Protein AF-A0A947BIP6-F1 (afdb_monomer_lite)

Sequence (152 aa):
MNLTLDRYAENPIIDELVFWPPKQSRIQSVRACCVMFRKPFIEVSIEGGEVFQRHFGRDSFARHWAEASVVLQTITSIKLISDFSFEPIGDPDKLVREVLAKRDECIKESNLMFDEGMYQQFLLQYGADCKNLPADAVQRITYAREQLGIGM

Structure (mmCIF, N/CA/C/O backbone):
data_AF-A0A947BIP6-F1
#
_entry.id   AF-A0A947BIP6-F1
#
loop_
_atom_site.group_PDB
_atom_site.id
_atom_site.type_symbol
_atom_site.label_atom_id
_atom_site.label_alt_id
_atom_site.label_comp_id
_atom_site.label_asym_id
_atom_site.label_entity_id
_atom_site.label_seq_id
_atom_site.pdbx_PDB_ins_code
_atom_site.Cartn_x
_atom_site.Cartn_y
_atom_site.Cartn_z
_atom_site.occupancy
_atom_site.B_iso_or_equiv
_atom_site.auth_seq_id
_atom_site.auth_comp_id
_atom_site.auth_asym_id
_atom_site.auth_atom_id
_atom_site.pdbx_PDB_model_num
ATOM 1 N N . MET A 1 1 ? -4.986 6.355 6.336 1.00 50.09 1 MET A N 1
ATOM 2 C CA . MET A 1 1 ? -3.775 5.576 6.138 1.00 50.09 1 MET A CA 1
ATOM 3 C C . MET A 1 1 ? -2.565 6.513 6.058 1.00 50.09 1 MET A C 1
ATOM 5 O O . MET A 1 1 ? -1.742 6.307 5.184 1.00 50.09 1 MET A O 1
ATOM 9 N N . ASN A 1 2 ? -2.443 7.525 6.939 1.00 50.56 2 ASN A N 1
ATOM 10 C CA . ASN A 1 2 ? -1.386 8.540 6.786 1.00 50.56 2 ASN A CA 1
ATOM 11 C C . ASN A 1 2 ? -0.189 8.202 7.671 1.00 50.56 2 ASN A C 1
ATOM 13 O O . ASN A 1 2 ? 0.806 7.758 7.135 1.00 50.56 2 ASN A O 1
ATOM 17 N N . LEU A 1 3 ? -0.319 8.145 8.998 1.00 50.19 3 LEU A N 1
ATOM 18 C CA . LEU A 1 3 ? 0.834 7.948 9.902 1.00 50.19 3 LEU A CA 1
ATOM 19 C C . LEU A 1 3 ? 1.780 6.767 9.566 1.00 50.19 3 LEU A C 1
ATOM 21 O O . LEU A 1 3 ? 2.999 6.919 9.615 1.00 50.19 3 LEU A O 1
ATOM 25 N N . THR A 1 4 ? 1.248 5.591 9.204 1.00 52.34 4 THR A N 1
ATOM 26 C CA . THR A 1 4 ? 2.080 4.424 8.840 1.00 52.34 4 THR A CA 1
ATOM 27 C C . THR A 1 4 ? 2.737 4.576 7.472 1.00 52.34 4 THR A C 1
ATOM 29 O O . THR A 1 4 ? 3.868 4.134 7.291 1.00 52.34 4 THR A O 1
ATOM 32 N N . LEU A 1 5 ? 2.042 5.182 6.508 1.00 54.56 5 LEU A N 1
ATOM 33 C CA . LEU A 1 5 ? 2.546 5.351 5.150 1.00 54.56 5 LEU A CA 1
ATOM 34 C C . LEU A 1 5 ? 3.311 6.661 4.944 1.00 54.56 5 LEU A C 1
ATOM 36 O O . LEU A 1 5 ? 4.101 6.722 4.016 1.00 54.56 5 LEU A O 1
ATOM 40 N N . ASP A 1 6 ? 3.173 7.648 5.830 1.00 56.28 6 ASP A N 1
ATOM 41 C CA . ASP A 1 6 ? 3.920 8.910 5.822 1.00 56.28 6 ASP A CA 1
ATOM 42 C C . ASP A 1 6 ? 5.428 8.641 5.952 1.00 56.28 6 ASP A C 1
ATOM 44 O O . ASP A 1 6 ? 6.249 9.345 5.375 1.00 56.28 6 ASP A O 1
ATOM 48 N N . ARG A 1 7 ? 5.818 7.561 6.648 1.00 54.22 7 ARG A N 1
ATOM 49 C CA . ARG A 1 7 ? 7.218 7.094 6.692 1.00 54.22 7 ARG A CA 1
ATOM 50 C C . ARG A 1 7 ? 7.678 6.380 5.421 1.00 54.22 7 ARG A C 1
ATOM 52 O O . ARG A 1 7 ? 8.877 6.265 5.206 1.00 54.22 7 ARG A O 1
ATOM 59 N N . TYR A 1 8 ? 6.744 5.908 4.603 1.00 58.12 8 TYR A N 1
ATOM 60 C CA . TYR A 1 8 ? 6.995 5.350 3.274 1.00 58.12 8 TYR A CA 1
ATOM 61 C C . TYR A 1 8 ? 6.651 6.355 2.161 1.00 58.12 8 TYR A C 1
ATOM 63 O O . TYR A 1 8 ? 6.695 5.985 0.992 1.00 58.12 8 TYR A O 1
ATOM 71 N N . ALA A 1 9 ? 6.350 7.619 2.493 1.00 58.72 9 ALA A N 1
ATOM 72 C CA . ALA A 1 9 ? 6.102 8.692 1.528 1.00 58.72 9 ALA A CA 1
ATOM 73 C C . ALA A 1 9 ? 7.363 9.062 0.725 1.00 58.72 9 ALA A C 1
ATOM 75 O O . ALA A 1 9 ? 7.289 9.743 -0.291 1.00 58.72 9 ALA A O 1
ATOM 76 N N . GLU A 1 10 ? 8.535 8.553 1.120 1.00 73.12 10 GLU A N 1
ATOM 77 C CA . GLU A 1 10 ? 9.718 8.559 0.253 1.00 73.12 10 GLU A CA 1
ATOM 78 C C . GLU A 1 10 ? 9.481 7.765 -1.046 1.00 73.12 10 GLU A C 1
ATOM 80 O O . GLU A 1 10 ? 10.097 8.052 -2.075 1.00 73.12 10 GLU A O 1
ATOM 85 N N . ASN A 1 11 ? 8.550 6.803 -1.033 1.00 86.00 11 ASN A N 1
ATOM 86 C CA . ASN A 1 11 ? 8.050 6.167 -2.237 1.00 86.00 11 ASN A CA 1
ATOM 87 C C . ASN A 1 11 ? 6.937 7.037 -2.859 1.00 86.00 11 ASN A C 1
ATOM 89 O O . ASN A 1 11 ? 5.853 7.154 -2.280 1.00 86.00 11 ASN A O 1
ATOM 93 N N . PRO A 1 12 ? 7.133 7.582 -4.074 1.00 86.12 12 PRO A N 1
ATOM 94 C CA . PRO A 1 12 ? 6.205 8.549 -4.664 1.00 86.12 12 PRO A CA 1
ATOM 95 C C . PRO A 1 12 ? 4.825 7.959 -4.981 1.00 86.12 12 PRO A C 1
ATOM 97 O O . PRO A 1 12 ? 3.849 8.694 -5.098 1.00 86.12 12 PRO A O 1
ATOM 100 N N . ILE A 1 13 ? 4.720 6.636 -5.143 1.00 88.06 13 ILE A N 1
ATOM 101 C CA . ILE A 1 13 ? 3.433 5.967 -5.374 1.00 88.06 13 ILE A CA 1
ATOM 102 C C . ILE A 1 13 ? 2.642 5.895 -4.069 1.00 88.06 13 ILE A C 1
ATOM 104 O O . ILE A 1 13 ? 1.429 6.085 -4.081 1.00 88.06 13 ILE A O 1
ATOM 108 N N . ILE A 1 14 ? 3.324 5.620 -2.955 1.00 86.00 14 ILE A N 1
ATOM 109 C CA . ILE A 1 14 ? 2.710 5.609 -1.630 1.00 86.00 14 ILE A CA 1
ATOM 110 C C . ILE A 1 14 ? 2.293 7.024 -1.239 1.00 86.00 14 ILE A C 1
ATOM 112 O O . ILE A 1 14 ? 1.139 7.207 -0.866 1.00 86.00 14 ILE A O 1
ATOM 116 N N . ASP A 1 15 ? 3.175 8.011 -1.409 1.00 82.75 15 ASP A N 1
ATOM 117 C CA . ASP A 1 15 ? 2.881 9.421 -1.132 1.00 82.75 15 ASP A CA 1
ATOM 118 C C . ASP A 1 15 ? 1.593 9.880 -1.829 1.00 82.75 15 ASP A C 1
ATOM 120 O O . ASP A 1 15 ? 0.660 10.347 -1.182 1.00 82.75 15 ASP A O 1
ATOM 124 N N . GLU A 1 16 ? 1.451 9.606 -3.129 1.00 81.75 16 GLU A N 1
ATOM 125 C CA . GLU A 1 16 ? 0.253 9.997 -3.881 1.00 81.75 16 GLU A CA 1
ATOM 126 C C . GLU A 1 16 ? -1.047 9.317 -3.425 1.00 81.75 16 GLU A C 1
ATOM 128 O O . GLU A 1 16 ? -2.134 9.883 -3.567 1.00 81.75 16 GLU A O 1
ATOM 133 N N . LEU A 1 17 ? -0.968 8.099 -2.885 1.00 79.00 17 LEU A N 1
ATOM 134 C CA . LEU A 1 17 ? -2.136 7.397 -2.343 1.00 79.00 17 LEU A CA 1
ATOM 135 C C . LEU A 1 17 ? -2.513 7.903 -0.943 1.00 79.00 17 LEU A C 1
ATOM 137 O O . LEU A 1 17 ? -3.669 7.778 -0.536 1.00 79.00 17 LEU A O 1
ATOM 141 N N . VAL A 1 18 ? -1.549 8.465 -0.213 1.00 71.75 18 VAL A N 1
ATOM 142 C CA . VAL A 1 18 ? -1.682 8.927 1.176 1.00 71.75 18 VAL A CA 1
ATOM 143 C C . VAL A 1 18 ? -2.060 10.399 1.262 1.00 71.75 18 VAL A C 1
ATOM 145 O O . VAL A 1 18 ? -2.830 10.790 2.140 1.00 71.75 18 VAL A O 1
ATOM 148 N N . PHE A 1 19 ? -1.569 11.212 0.326 1.00 62.34 19 PHE A N 1
ATOM 149 C CA . PHE A 1 19 ? -1.820 12.650 0.277 1.00 62.34 19 PHE A CA 1
ATOM 150 C C . PHE A 1 19 ? -3.258 12.997 -0.133 1.00 62.34 19 PHE A C 1
ATOM 152 O O . PHE A 1 19 ? -3.639 14.169 -0.193 1.00 62.34 19 PHE A O 1
ATOM 159 N N . TRP A 1 20 ? -4.102 12.001 -0.421 1.00 59.88 20 TRP A N 1
ATOM 160 C CA . TRP A 1 20 ? -5.511 12.278 -0.649 1.00 59.88 20 TRP A CA 1
ATOM 161 C C . TRP A 1 20 ? -6.251 12.649 0.624 1.00 59.88 20 TRP A C 1
ATOM 163 O O . TRP A 1 20 ? -6.048 12.028 1.670 1.00 59.88 20 TRP A O 1
ATOM 173 N N . PRO A 1 21 ? -7.176 13.626 0.527 1.00 55.62 21 PRO A N 1
ATOM 174 C CA . PRO A 1 21 ? -8.076 13.911 1.629 1.00 55.62 21 PRO A CA 1
ATOM 175 C C . PRO A 1 21 ? -8.794 12.615 2.032 1.00 55.62 21 PRO A C 1
ATOM 177 O O . PRO A 1 21 ? -9.097 11.806 1.148 1.00 55.62 21 PRO A O 1
ATOM 180 N N . PRO A 1 22 ? -9.082 12.405 3.330 1.00 52.94 22 PRO A N 1
ATOM 181 C CA . PRO A 1 22 ? -9.847 11.253 3.790 1.00 52.94 22 PRO A CA 1
ATOM 182 C C . PRO A 1 22 ? -11.120 11.099 2.950 1.00 52.94 22 PRO A C 1
ATOM 184 O O . PRO A 1 22 ? -11.992 11.969 2.965 1.00 52.94 22 PRO A O 1
ATOM 187 N N . LYS A 1 23 ? -11.203 10.023 2.164 1.00 58.06 23 LYS A N 1
ATOM 188 C CA . LYS A 1 23 ? -12.365 9.742 1.318 1.00 58.06 23 LYS A CA 1
ATOM 189 C C . LYS A 1 23 ? -13.350 8.886 2.100 1.00 58.06 23 LYS A C 1
ATOM 191 O O . LYS A 1 23 ? -12.949 8.000 2.849 1.00 58.06 23 LYS A O 1
ATOM 196 N N . GLN A 1 24 ? -14.641 9.144 1.910 1.00 54.53 24 GLN A N 1
ATOM 197 C CA . GLN A 1 24 ? -15.686 8.244 2.404 1.00 54.53 24 GLN A CA 1
ATOM 198 C C . GLN A 1 24 ? -15.667 6.910 1.643 1.00 54.53 24 GLN A C 1
ATOM 200 O O . GLN A 1 24 ? -15.959 5.871 2.226 1.00 54.53 24 GLN A O 1
ATOM 205 N N . SER A 1 25 ? -15.277 6.940 0.364 1.00 66.56 25 SER A N 1
ATOM 206 C CA . SER A 1 25 ? -15.253 5.773 -0.518 1.00 66.56 25 SER A CA 1
ATOM 207 C C . SER A 1 25 ? -13.897 5.073 -0.533 1.00 66.56 25 SER A C 1
ATOM 209 O O . SER A 1 25 ? -12.847 5.709 -0.668 1.00 66.56 25 SER A O 1
ATOM 211 N N . ARG A 1 26 ? -13.943 3.744 -0.456 1.00 75.50 26 ARG A N 1
ATOM 212 C CA . ARG A 1 26 ? -12.789 2.846 -0.388 1.00 75.50 26 ARG A CA 1
ATOM 213 C C . ARG A 1 26 ? -12.040 2.735 -1.723 1.00 75.50 26 ARG A C 1
ATOM 215 O O . ARG A 1 26 ? -12.662 2.754 -2.788 1.00 75.50 26 ARG A O 1
ATOM 222 N N . ILE A 1 27 ? -10.721 2.522 -1.689 1.00 82.75 27 ILE A N 1
ATOM 223 C CA . ILE A 1 27 ? -9.960 2.141 -2.890 1.00 82.75 27 ILE A CA 1
ATOM 224 C C . ILE A 1 27 ? -10.180 0.649 -3.185 1.00 82.75 27 ILE A C 1
ATOM 226 O O . ILE A 1 27 ? -9.904 -0.227 -2.365 1.00 82.75 27 ILE A O 1
ATOM 230 N N . GLN A 1 28 ? -10.649 0.336 -4.392 1.00 85.56 28 GLN A N 1
ATOM 231 C CA . GLN A 1 28 ? -10.887 -1.042 -4.829 1.00 85.56 28 GLN A CA 1
ATOM 232 C C . GLN A 1 28 ? -9.646 -1.665 -5.463 1.00 85.56 28 GLN A C 1
ATOM 234 O O . GLN A 1 28 ? -9.272 -2.798 -5.144 1.00 85.56 28 GLN A O 1
ATOM 239 N N . SER A 1 29 ? -8.995 -0.930 -6.365 1.00 90.62 29 SER A N 1
ATOM 240 C CA . SER A 1 29 ? -7.804 -1.417 -7.052 1.00 90.62 29 SER A CA 1
ATOM 241 C C . SER A 1 29 ? -6.837 -0.312 -7.431 1.00 90.62 29 SER A C 1
ATOM 243 O O . SER A 1 29 ? -7.251 0.801 -7.746 1.00 90.62 29 SER A O 1
ATOM 245 N N . VAL A 1 30 ? -5.557 -0.673 -7.477 1.00 91.12 30 VAL A N 1
ATOM 246 C CA . VAL A 1 30 ? -4.483 0.132 -8.061 1.00 91.12 30 VAL A CA 1
ATOM 247 C C . VAL A 1 30 ? -3.819 -0.698 -9.154 1.00 91.12 30 VAL A C 1
ATOM 249 O O . VAL A 1 30 ? -3.304 -1.789 -8.901 1.00 91.12 30 VAL A O 1
ATOM 252 N N . ARG A 1 31 ? -3.846 -0.190 -10.383 1.00 93.94 31 ARG A N 1
ATOM 253 C CA . ARG A 1 31 ? -3.213 -0.800 -11.552 1.00 93.94 31 ARG A CA 1
ATOM 254 C C . ARG A 1 31 ? -2.007 0.027 -11.961 1.00 93.94 31 ARG A C 1
ATOM 256 O O . ARG A 1 31 ? -2.161 1.198 -12.285 1.00 93.94 31 ARG A O 1
ATOM 263 N N . ALA A 1 32 ? -0.829 -0.579 -11.995 1.00 93.50 32 ALA A N 1
ATOM 264 C CA . ALA A 1 32 ? 0.374 0.070 -12.490 1.00 93.50 32 ALA A CA 1
ATOM 265 C C . ALA A 1 32 ? 0.596 -0.231 -13.976 1.00 93.50 32 ALA A C 1
ATOM 267 O O . ALA A 1 32 ? 0.652 -1.388 -14.402 1.00 93.50 32 ALA A O 1
ATOM 268 N N . CYS A 1 33 ? 0.767 0.839 -14.747 1.00 90.94 33 CYS A N 1
ATOM 269 C CA . CYS A 1 33 ? 0.873 0.824 -16.196 1.00 90.94 33 CYS A CA 1
ATOM 270 C C . CYS A 1 33 ? 2.193 1.469 -16.624 1.00 90.94 33 CYS A C 1
ATOM 272 O O . CYS A 1 33 ? 2.401 2.668 -16.437 1.00 90.94 33 CYS A O 1
ATOM 274 N N . CYS A 1 34 ? 3.073 0.693 -17.259 1.00 84.00 34 CYS A N 1
ATOM 275 C CA . CYS A 1 34 ? 4.334 1.180 -17.819 1.00 84.00 34 CYS A CA 1
ATOM 276 C C . CYS A 1 34 ? 4.336 0.978 -19.342 1.00 84.00 34 CYS A C 1
ATOM 278 O O . CYS A 1 34 ? 4.884 0.013 -19.869 1.00 84.00 34 CYS A O 1
ATOM 280 N N . VAL A 1 35 ? 3.647 1.866 -20.064 1.00 75.88 35 VAL A N 1
ATOM 281 C CA . VAL A 1 35 ? 3.490 1.761 -21.525 1.00 75.88 35 VAL A CA 1
ATOM 282 C C . VAL A 1 35 ? 4.683 2.409 -22.232 1.00 75.88 35 VAL A C 1
ATOM 284 O O . VAL A 1 35 ? 4.983 3.574 -21.974 1.00 75.88 35 VAL A O 1
ATOM 287 N N . MET A 1 36 ? 5.300 1.708 -23.193 1.00 69.44 36 MET A N 1
ATOM 288 C CA . MET A 1 36 ? 6.512 2.149 -23.918 1.00 69.44 36 MET A CA 1
ATOM 289 C C . MET A 1 36 ? 6.483 3.613 -24.408 1.00 69.44 36 MET A C 1
ATOM 291 O O . MET A 1 36 ? 7.485 4.326 -24.324 1.00 69.44 36 MET A O 1
ATOM 295 N N . PHE A 1 37 ? 5.335 4.099 -24.890 1.00 67.19 37 PHE A N 1
ATOM 296 C CA . PHE A 1 37 ? 5.201 5.436 -25.490 1.00 67.19 37 PHE A CA 1
ATOM 297 C C . PHE A 1 37 ? 4.564 6.490 -24.580 1.00 67.19 37 PHE A C 1
ATOM 299 O O . PHE A 1 37 ? 4.446 7.645 -24.978 1.00 67.19 37 PHE A O 1
ATOM 306 N N . ARG A 1 38 ? 4.155 6.129 -23.359 1.00 76.38 38 ARG A N 1
ATOM 307 C CA . ARG A 1 38 ? 3.540 7.069 -22.409 1.00 76.38 38 ARG A CA 1
ATOM 308 C C . ARG A 1 38 ? 4.427 7.245 -21.180 1.00 76.38 38 ARG A C 1
ATOM 310 O O . ARG A 1 38 ? 5.423 6.538 -21.006 1.00 76.38 38 ARG A O 1
ATOM 317 N N . LYS A 1 39 ? 4.121 8.250 -20.359 1.00 86.88 39 LYS A N 1
ATOM 318 C CA . LYS A 1 39 ? 4.645 8.284 -18.989 1.00 86.88 39 LYS A CA 1
ATOM 319 C C . LYS A 1 39 ? 4.003 7.123 -18.225 1.00 86.88 39 LYS A C 1
ATOM 321 O O . LYS A 1 39 ? 2.817 6.877 -18.455 1.00 86.88 39 LYS A O 1
ATOM 326 N N . PRO A 1 40 ? 4.748 6.398 -17.378 1.00 92.31 40 PRO A N 1
ATOM 327 C CA . PRO A 1 40 ? 4.131 5.406 -16.521 1.00 92.31 40 PRO A CA 1
ATOM 328 C C . PRO A 1 40 ? 3.109 6.080 -15.615 1.00 92.31 40 PRO A C 1
ATOM 330 O O . PRO A 1 40 ? 3.233 7.261 -15.276 1.00 92.31 40 PRO A O 1
ATOM 333 N N . PHE A 1 41 ? 2.088 5.331 -15.245 1.00 92.12 41 PHE A N 1
ATOM 334 C CA . PHE A 1 41 ? 1.034 5.822 -14.382 1.00 92.12 41 PHE A CA 1
ATOM 335 C C . PHE A 1 41 ? 0.486 4.699 -13.517 1.00 92.12 41 PHE A C 1
ATOM 337 O O . PHE A 1 41 ? 0.619 3.520 -13.849 1.00 92.12 41 PHE A O 1
ATOM 344 N N . ILE A 1 42 ? -0.155 5.082 -12.421 1.00 93.12 42 ILE A N 1
ATOM 345 C CA . ILE A 1 42 ? -1.101 4.212 -11.737 1.00 93.12 42 ILE A CA 1
ATOM 346 C C . ILE A 1 42 ? -2.513 4.674 -12.073 1.00 93.12 42 ILE A C 1
ATOM 348 O O . ILE A 1 42 ? -2.786 5.873 -12.167 1.00 93.12 42 ILE A O 1
ATOM 352 N N . GLU A 1 43 ? -3.401 3.717 -12.257 1.00 93.12 43 GLU A N 1
ATOM 353 C CA . GLU A 1 43 ? -4.837 3.919 -12.323 1.00 93.12 43 GLU A CA 1
ATOM 354 C C . GLU A 1 43 ? -5.443 3.416 -11.022 1.00 93.12 43 GLU A C 1
ATOM 356 O O . GLU A 1 43 ? -5.147 2.303 -10.582 1.00 93.12 43 GLU A O 1
ATOM 361 N N . VAL A 1 44 ? -6.269 4.243 -10.393 1.00 89.75 44 VAL A N 1
ATOM 362 C CA . VAL A 1 44 ? -6.879 3.914 -9.110 1.00 89.75 44 VAL A CA 1
ATOM 363 C C . VAL A 1 44 ? -8.385 3.940 -9.272 1.00 89.75 44 VAL A C 1
ATOM 365 O O . VAL A 1 44 ? -8.951 4.926 -9.743 1.00 89.75 44 VAL A O 1
ATOM 368 N N . SER A 1 45 ? -9.013 2.838 -8.884 1.00 89.88 45 SER A N 1
ATOM 369 C CA . SER A 1 45 ? -10.462 2.661 -8.917 1.00 89.88 45 SER A CA 1
ATOM 370 C C . SER A 1 45 ? -11.014 2.770 -7.505 1.00 89.88 45 SER A C 1
ATOM 372 O O . SER A 1 45 ? -10.530 2.091 -6.595 1.00 89.88 45 SER A O 1
ATOM 374 N N . ILE A 1 46 ? -12.026 3.612 -7.333 1.00 84.56 46 ILE A N 1
ATOM 375 C CA . ILE A 1 46 ? -12.699 3.862 -6.060 1.00 84.56 46 ILE A CA 1
ATOM 376 C C . ILE A 1 46 ? -14.103 3.258 -6.101 1.00 84.56 46 ILE A C 1
ATOM 378 O O . ILE A 1 46 ? -14.744 3.160 -7.150 1.00 84.56 46 ILE A O 1
ATOM 382 N N . GLU A 1 47 ? -14.582 2.830 -4.941 1.00 78.62 47 GLU A N 1
ATOM 383 C CA . GLU A 1 47 ? -15.963 2.412 -4.747 1.00 78.62 47 GLU A CA 1
ATOM 384 C C . GLU A 1 47 ? -16.948 3.506 -5.195 1.00 78.62 47 GLU A C 1
ATOM 386 O O . GLU A 1 47 ? -16.823 4.672 -4.824 1.00 78.62 47 GLU A O 1
ATOM 391 N N . GLY A 1 48 ? -17.909 3.132 -6.043 1.00 78.81 48 GLY A N 1
ATOM 392 C CA . GLY A 1 48 ? -18.771 4.076 -6.767 1.00 78.81 48 GLY A CA 1
ATOM 393 C C . GLY A 1 48 ? -18.385 4.284 -8.238 1.00 78.81 48 GLY A C 1
ATOM 394 O O . GLY A 1 48 ? -19.108 4.964 -8.959 1.00 78.81 48 GLY A O 1
ATOM 395 N N . GLY A 1 49 ? -17.298 3.659 -8.710 1.00 79.50 49 GLY A N 1
ATOM 396 C CA . GLY A 1 49 ? -16.931 3.607 -10.132 1.00 79.50 49 GLY A CA 1
ATOM 397 C C . GLY A 1 49 ? -16.064 4.771 -10.616 1.00 79.50 49 GLY A C 1
ATOM 398 O O . GLY A 1 49 ? -15.767 4.852 -11.807 1.00 79.50 49 GLY A O 1
ATOM 399 N N . GLU A 1 50 ? -15.636 5.658 -9.715 1.00 84.56 50 GLU A N 1
ATOM 400 C CA . GLU A 1 50 ? -14.680 6.712 -10.045 1.00 84.56 50 GLU A CA 1
ATOM 401 C C . GLU A 1 50 ? -13.302 6.104 -10.339 1.00 84.56 50 GLU A C 1
ATOM 403 O O . GLU A 1 50 ? -12.798 5.251 -9.601 1.00 84.56 50 GLU A O 1
ATOM 408 N N . VAL A 1 51 ? -12.684 6.568 -11.424 1.00 87.31 51 VAL A N 1
ATOM 409 C CA . VAL A 1 51 ? -11.336 6.177 -11.830 1.00 87.31 51 VAL A CA 1
ATOM 410 C C . VAL A 1 51 ? -10.544 7.429 -12.174 1.00 87.31 51 VAL A C 1
ATOM 412 O O . VAL A 1 51 ? -11.013 8.284 -12.924 1.00 87.31 51 VAL A O 1
ATOM 415 N N . PHE A 1 52 ? -9.316 7.521 -11.678 1.00 87.38 52 PHE A N 1
ATOM 416 C CA . PHE A 1 52 ? -8.367 8.543 -12.117 1.00 87.38 52 PHE A CA 1
ATOM 417 C C . PHE A 1 52 ? -6.961 7.959 -12.214 1.00 87.38 52 PHE A C 1
ATOM 419 O O . PHE A 1 52 ? -6.663 6.854 -11.752 1.00 87.38 52 PHE A O 1
ATOM 426 N N . GLN A 1 53 ? -6.084 8.745 -12.833 1.00 90.88 53 GLN A N 1
ATOM 427 C CA . GLN A 1 53 ? -4.711 8.363 -13.114 1.00 90.88 53 GLN A CA 1
ATOM 428 C C . GLN A 1 53 ? -3.728 9.337 -12.460 1.00 90.88 53 GLN A C 1
ATOM 430 O O . GLN A 1 53 ? -3.982 10.545 -12.358 1.00 90.88 53 GLN A O 1
ATOM 435 N N . ARG A 1 54 ? -2.584 8.806 -12.027 1.00 89.69 54 ARG A N 1
ATOM 436 C CA . ARG A 1 54 ? -1.428 9.580 -11.558 1.00 89.69 54 ARG A CA 1
ATOM 437 C C . ARG A 1 54 ? -0.198 9.147 -12.326 1.00 89.69 54 ARG A C 1
ATOM 439 O O . ARG A 1 54 ? 0.085 7.958 -12.413 1.00 89.69 54 ARG A O 1
ATOM 446 N N . HIS A 1 55 ? 0.481 10.116 -12.927 1.00 90.69 55 HIS A N 1
ATOM 447 C CA . HIS A 1 55 ? 1.619 9.877 -13.804 1.00 90.69 55 HIS A CA 1
ATOM 448 C C . HIS A 1 55 ? 2.924 10.078 -13.043 1.00 90.69 55 HIS A C 1
ATOM 450 O O . HIS A 1 55 ? 3.051 11.019 -12.268 1.00 90.69 55 HIS A O 1
ATOM 456 N N . PHE A 1 56 ? 3.910 9.242 -13.345 1.00 90.19 56 PHE A N 1
ATOM 457 C CA . PHE A 1 56 ? 5.213 9.236 -12.693 1.00 90.19 56 PHE A CA 1
ATOM 458 C C . PHE A 1 56 ? 6.341 9.419 -13.713 1.00 90.19 56 PHE A C 1
ATOM 460 O O . PHE A 1 56 ? 6.154 9.297 -14.930 1.00 90.19 56 PHE A O 1
ATOM 467 N N . GLY A 1 57 ? 7.534 9.733 -13.209 1.00 86.69 57 GLY A N 1
ATOM 468 C CA . GLY A 1 57 ? 8.760 9.647 -13.997 1.00 86.69 57 GLY A CA 1
ATOM 469 C C . GLY A 1 57 ? 8.997 8.213 -14.475 1.00 86.69 57 GLY A C 1
ATOM 470 O O . GLY A 1 57 ? 8.606 7.262 -13.807 1.00 86.69 57 GLY A O 1
ATOM 471 N N . ARG A 1 58 ? 9.614 8.054 -15.651 1.00 81.56 58 ARG A N 1
ATOM 472 C CA . ARG A 1 58 ? 9.984 6.728 -16.182 1.00 81.56 58 ARG A CA 1
ATOM 473 C C . ARG A 1 58 ? 11.026 6.050 -15.308 1.00 81.56 58 ARG A C 1
ATOM 475 O O . ARG A 1 58 ? 10.918 4.858 -15.025 1.00 81.56 58 ARG A O 1
ATOM 482 N N . ASP A 1 59 ? 12.001 6.834 -14.876 1.00 81.50 59 ASP A N 1
ATOM 483 C CA . ASP A 1 59 ? 13.103 6.353 -14.065 1.00 81.50 59 ASP A CA 1
ATOM 484 C C . ASP A 1 59 ? 12.574 5.870 -12.716 1.00 81.50 59 ASP A C 1
ATOM 486 O O . ASP A 1 59 ? 11.751 6.522 -12.073 1.00 81.50 59 ASP A O 1
ATOM 490 N N . SER A 1 60 ? 13.029 4.690 -12.307 1.00 85.06 60 SER A N 1
ATOM 491 C CA . SER A 1 60 ? 12.681 4.067 -11.028 1.00 85.06 60 SER A CA 1
ATOM 492 C C . SER A 1 60 ? 11.201 3.716 -10.818 1.00 85.06 60 SER A C 1
ATOM 494 O O . SER A 1 60 ? 10.903 3.124 -9.787 1.00 85.06 60 SER A O 1
ATOM 496 N N . PHE A 1 61 ? 10.279 3.951 -11.766 1.00 91.12 61 PHE A N 1
ATOM 497 C CA . PHE A 1 61 ? 8.857 3.599 -11.587 1.00 91.12 61 PHE A CA 1
ATOM 498 C C . PHE A 1 61 ? 8.654 2.121 -11.250 1.00 91.12 61 PHE A C 1
ATOM 500 O O . PHE A 1 61 ? 7.937 1.797 -10.312 1.00 91.12 61 PHE A O 1
ATOM 507 N N . ALA A 1 62 ? 9.330 1.223 -11.971 1.00 91.12 62 ALA A N 1
ATOM 508 C CA . ALA A 1 62 ? 9.259 -0.212 -11.709 1.00 91.12 62 ALA A CA 1
ATOM 509 C C . ALA A 1 62 ? 9.757 -0.575 -10.299 1.00 91.12 62 ALA A C 1
ATOM 511 O O . ALA A 1 62 ? 9.166 -1.423 -9.640 1.00 91.12 62 ALA A O 1
ATOM 512 N N . ARG A 1 63 ? 10.804 0.109 -9.818 1.00 91.25 63 ARG A N 1
ATOM 513 C CA . ARG A 1 63 ? 11.363 -0.081 -8.474 1.00 91.25 63 ARG A CA 1
ATOM 514 C C . ARG A 1 63 ? 10.422 0.454 -7.397 1.00 91.25 63 ARG A C 1
ATOM 516 O O . ARG A 1 63 ? 10.145 -0.247 -6.432 1.00 91.25 63 ARG A O 1
ATOM 523 N N . HIS A 1 64 ? 9.893 1.661 -7.595 1.00 92.31 64 HIS A N 1
ATOM 524 C CA . HIS A 1 64 ? 8.906 2.251 -6.696 1.00 92.31 64 HIS A CA 1
ATOM 525 C C . HIS A 1 64 ? 7.640 1.398 -6.642 1.00 92.31 64 HIS A C 1
ATOM 527 O O . HIS A 1 64 ? 7.094 1.196 -5.565 1.00 92.31 64 HIS A O 1
ATOM 533 N N . TRP A 1 65 ? 7.195 0.845 -7.773 1.00 94.81 65 TRP A N 1
ATOM 534 C CA . TRP A 1 65 ? 6.046 -0.051 -7.809 1.00 94.81 65 TRP A CA 1
ATOM 535 C C . TRP A 1 65 ? 6.323 -1.379 -7.105 1.00 94.81 65 TRP A C 1
ATOM 537 O O . TRP A 1 65 ? 5.466 -1.840 -6.357 1.00 94.81 65 TRP A O 1
ATOM 547 N N . ALA A 1 66 ? 7.512 -1.967 -7.278 1.00 92.88 66 ALA A N 1
ATOM 548 C CA . ALA A 1 66 ? 7.901 -3.181 -6.563 1.00 92.88 66 ALA A CA 1
ATOM 549 C C . ALA A 1 66 ? 7.766 -2.992 -5.045 1.00 92.88 66 ALA A C 1
ATOM 551 O O . ALA A 1 66 ? 7.083 -3.773 -4.386 1.00 92.88 66 ALA A O 1
ATOM 552 N N . GLU A 1 67 ? 8.322 -1.904 -4.513 1.00 91.94 67 GLU A N 1
ATOM 553 C CA . GLU A 1 67 ? 8.205 -1.532 -3.101 1.00 91.94 67 GLU A CA 1
ATOM 554 C C . GLU A 1 67 ? 6.770 -1.219 -2.671 1.00 91.94 67 GLU A C 1
ATOM 556 O O . GLU A 1 67 ? 6.253 -1.851 -1.746 1.00 91.94 67 GLU A O 1
ATOM 561 N N . ALA A 1 68 ? 6.095 -0.308 -3.375 1.00 91.75 68 ALA A N 1
ATOM 562 C CA . ALA A 1 68 ? 4.731 0.092 -3.057 1.00 91.75 68 ALA A CA 1
ATOM 563 C C . ALA A 1 68 ? 3.780 -1.110 -3.066 1.00 91.75 68 ALA A C 1
ATOM 565 O O . ALA A 1 68 ? 2.885 -1.198 -2.228 1.00 91.75 68 ALA A O 1
ATOM 566 N N . SER A 1 69 ? 3.999 -2.071 -3.968 1.00 93.56 69 SER A N 1
ATOM 567 C CA . SER A 1 69 ? 3.178 -3.271 -4.051 1.00 93.56 69 SER A CA 1
ATOM 568 C C . SER A 1 69 ? 3.283 -4.143 -2.802 1.00 93.56 69 SER A C 1
ATOM 570 O O . SER A 1 69 ? 2.255 -4.603 -2.309 1.00 93.56 69 SER A O 1
ATOM 572 N N . VAL A 1 70 ? 4.482 -4.299 -2.232 1.00 92.38 70 VAL A N 1
ATOM 573 C CA . VAL A 1 70 ? 4.689 -5.048 -0.987 1.00 92.38 70 VAL A CA 1
ATOM 574 C C . VAL A 1 70 ? 4.055 -4.310 0.187 1.00 92.38 70 VAL A C 1
ATOM 576 O O . VAL A 1 70 ? 3.323 -4.925 0.962 1.00 92.38 70 VAL A O 1
ATOM 579 N N . VAL A 1 71 ? 4.257 -2.995 0.300 1.00 89.81 71 VAL A N 1
ATOM 580 C CA . VAL A 1 71 ? 3.665 -2.188 1.380 1.00 89.81 71 VAL A CA 1
ATOM 581 C C . VAL A 1 71 ? 2.134 -2.260 1.332 1.00 89.81 71 VAL A C 1
ATOM 583 O O . VAL A 1 71 ? 1.498 -2.654 2.313 1.00 89.81 71 VAL A O 1
ATOM 586 N N . LEU A 1 72 ? 1.534 -1.961 0.174 1.00 88.81 72 LEU A N 1
ATOM 587 C CA . LEU A 1 72 ? 0.082 -1.971 -0.018 1.00 88.81 72 LEU A CA 1
ATOM 588 C C . LEU A 1 72 ? -0.502 -3.371 0.191 1.00 88.81 72 LEU A C 1
ATOM 590 O O . LEU A 1 72 ? -1.504 -3.501 0.891 1.00 88.81 72 LEU A O 1
ATOM 594 N 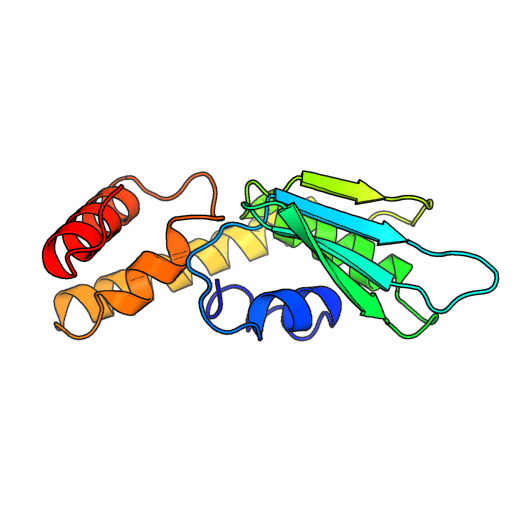N . GLN A 1 73 ? 0.121 -4.430 -0.339 1.00 90.81 73 GLN A N 1
ATOM 595 C CA . GLN A 1 73 ? -0.328 -5.804 -0.085 1.00 90.81 73 GLN A CA 1
ATOM 596 C C . GLN A 1 73 ? -0.207 -6.192 1.381 1.00 90.81 73 GLN A C 1
ATOM 598 O O . GLN A 1 73 ? -0.985 -7.021 1.840 1.00 90.81 73 GLN A O 1
ATOM 603 N N . THR A 1 74 ? 0.756 -5.647 2.119 1.00 88.88 74 THR A N 1
ATOM 604 C CA . THR A 1 74 ? 0.969 -5.998 3.526 1.00 88.88 74 THR A CA 1
ATOM 605 C C . THR A 1 74 ? -0.129 -5.426 4.407 1.00 88.88 74 THR A C 1
ATOM 607 O O . THR A 1 74 ? -0.688 -6.154 5.229 1.00 88.88 74 THR A O 1
ATOM 610 N N . ILE A 1 75 ? -0.476 -4.151 4.222 1.00 84.88 75 ILE A N 1
ATOM 611 C CA . ILE A 1 75 ? -1.372 -3.453 5.153 1.00 84.88 75 ILE A CA 1
ATOM 612 C C . ILE A 1 75 ? -2.785 -3.263 4.628 1.00 84.88 75 ILE A C 1
ATOM 614 O O . ILE A 1 75 ? -3.675 -3.038 5.440 1.00 84.88 75 ILE A O 1
ATOM 618 N N . THR A 1 76 ? -3.022 -3.388 3.320 1.00 84.69 76 THR A N 1
ATOM 619 C CA . THR A 1 76 ? -4.333 -3.112 2.719 1.00 84.69 76 THR A CA 1
ATOM 620 C C . THR A 1 76 ? -5.007 -4.347 2.128 1.00 84.69 76 THR A C 1
ATOM 622 O O . THR A 1 76 ? -4.385 -5.386 1.898 1.00 84.69 76 THR A O 1
ATOM 625 N N . SER A 1 77 ? -6.302 -4.212 1.854 1.00 83.81 77 SER A N 1
ATOM 626 C CA . SER A 1 77 ? -7.089 -5.145 1.037 1.00 83.81 77 SER A CA 1
ATOM 627 C C . SER A 1 77 ? -7.275 -4.655 -0.409 1.00 83.81 77 SER A C 1
ATOM 629 O O . SER A 1 77 ? -8.210 -5.086 -1.086 1.00 83.81 77 SER A O 1
ATOM 631 N N . ILE A 1 78 ? -6.453 -3.710 -0.876 1.00 87.06 78 ILE A N 1
ATOM 632 C CA . ILE A 1 78 ? -6.542 -3.152 -2.230 1.00 87.06 78 ILE A CA 1
ATOM 633 C C . ILE A 1 78 ? -6.068 -4.200 -3.240 1.00 87.06 78 ILE A C 1
ATOM 635 O O . ILE A 1 78 ? -5.013 -4.818 -3.076 1.00 87.06 78 ILE A O 1
ATOM 639 N N . LYS A 1 79 ? -6.818 -4.383 -4.330 1.00 91.00 79 LYS A N 1
ATOM 640 C CA . LYS A 1 79 ? -6.383 -5.242 -5.435 1.00 91.00 79 LYS A CA 1
ATOM 641 C C . LYS A 1 79 ? -5.270 -4.553 -6.226 1.00 91.00 79 LYS A C 1
ATOM 643 O O . LYS A 1 79 ? -5.502 -3.514 -6.839 1.00 91.00 79 LYS A O 1
ATOM 648 N N . LEU A 1 80 ? -4.085 -5.156 -6.271 1.00 93.31 80 LEU A N 1
ATOM 649 C CA . LEU A 1 80 ? -2.974 -4.653 -7.082 1.00 93.31 80 LEU A CA 1
ATOM 650 C C . LEU A 1 80 ? -2.906 -5.362 -8.435 1.00 93.31 80 LEU A C 1
ATOM 652 O O . LEU A 1 80 ? -3.030 -6.584 -8.507 1.00 93.31 80 LEU A O 1
ATOM 656 N N . ILE A 1 81 ? -2.710 -4.593 -9.505 1.00 94.94 81 ILE A N 1
ATOM 657 C CA . ILE A 1 81 ? -2.601 -5.085 -10.885 1.00 94.94 81 ILE A CA 1
ATOM 658 C C . ILE A 1 81 ? -1.332 -4.497 -11.506 1.00 94.94 81 ILE A C 1
ATOM 660 O O . ILE A 1 81 ? -0.995 -3.340 -11.259 1.00 94.94 81 ILE A O 1
ATOM 664 N N . SER A 1 82 ? -0.605 -5.281 -12.299 1.00 93.19 82 SER A N 1
ATOM 665 C CA . SER A 1 82 ? 0.619 -4.834 -12.972 1.00 93.19 82 SER A CA 1
ATOM 666 C C . SER A 1 82 ? 0.591 -5.246 -14.435 1.00 93.19 82 SER A C 1
ATOM 668 O O . SER A 1 82 ? 0.595 -6.435 -14.738 1.00 93.19 82 SER A O 1
ATOM 670 N N . ASP A 1 83 ? 0.598 -4.259 -15.330 1.00 91.75 83 ASP A N 1
ATOM 671 C CA . ASP A 1 83 ? 0.556 -4.477 -16.784 1.00 91.75 83 ASP A CA 1
ATOM 672 C C . ASP A 1 83 ? 1.973 -4.571 -17.395 1.00 91.75 83 ASP A C 1
ATOM 674 O O . ASP A 1 83 ? 2.164 -4.460 -18.605 1.00 91.75 83 ASP A O 1
ATOM 678 N N . PHE A 1 84 ? 2.992 -4.740 -16.550 1.00 89.94 84 PHE A N 1
ATOM 679 C CA . PHE A 1 84 ? 4.397 -4.856 -16.928 1.00 89.94 84 PHE A CA 1
ATOM 680 C C . PHE A 1 84 ? 5.162 -5.709 -15.910 1.00 89.94 84 PHE A C 1
ATOM 682 O O . PHE A 1 84 ? 4.758 -5.835 -14.752 1.00 89.94 84 PHE A O 1
ATOM 689 N N . SER A 1 85 ? 6.287 -6.278 -16.341 1.00 89.31 85 SER A N 1
ATOM 690 C CA . SER A 1 85 ? 7.209 -7.009 -15.469 1.00 89.31 85 SER A CA 1
ATOM 691 C C . SER A 1 85 ? 8.186 -6.058 -14.784 1.00 89.31 85 SER A C 1
ATOM 693 O O . SER A 1 85 ? 8.657 -5.094 -15.386 1.00 89.31 85 SER A O 1
ATOM 695 N N . PHE A 1 86 ? 8.523 -6.354 -13.535 1.00 90.25 86 PHE A N 1
ATOM 696 C CA . PHE A 1 86 ? 9.499 -5.613 -12.745 1.00 90.25 86 PHE A CA 1
ATOM 697 C C . PHE A 1 86 ? 10.312 -6.582 -11.891 1.00 90.25 86 PHE A C 1
ATOM 699 O O . PHE A 1 86 ? 9.865 -7.692 -11.600 1.00 90.25 86 PHE A O 1
ATOM 706 N N . GLU A 1 87 ? 11.512 -6.163 -11.506 1.00 91.38 87 GLU A N 1
ATOM 707 C CA . GLU A 1 87 ? 12.340 -6.932 -10.584 1.00 91.38 87 GLU A CA 1
ATOM 708 C C . GLU A 1 87 ? 11.728 -6.881 -9.177 1.00 91.38 87 GLU A C 1
ATOM 710 O O . GLU A 1 87 ? 11.435 -5.786 -8.681 1.00 91.38 87 GLU A O 1
ATOM 715 N N . PRO A 1 88 ? 11.518 -8.036 -8.523 1.00 87.81 88 PRO A N 1
ATOM 716 C CA . PRO A 1 88 ? 11.119 -8.066 -7.126 1.00 87.81 88 PRO A CA 1
ATOM 717 C C . PRO A 1 88 ? 12.154 -7.375 -6.234 1.00 87.81 88 PRO A C 1
ATOM 719 O O . PRO A 1 88 ? 13.342 -7.313 -6.549 1.00 87.81 88 PRO A O 1
ATOM 722 N N . ILE A 1 89 ? 11.704 -6.900 -5.076 1.00 90.38 89 ILE A N 1
ATOM 723 C CA . ILE A 1 89 ? 12.601 -6.384 -4.039 1.00 90.38 89 ILE A CA 1
ATOM 724 C C . ILE A 1 89 ? 13.503 -7.525 -3.556 1.00 90.38 89 ILE A C 1
ATOM 726 O O . ILE A 1 89 ? 13.043 -8.657 -3.420 1.00 90.38 89 ILE A O 1
ATOM 730 N N . GLY A 1 90 ? 14.770 -7.223 -3.264 1.00 87.88 90 GLY A N 1
ATOM 731 C CA . GLY A 1 90 ? 15.741 -8.230 -2.827 1.00 87.88 90 GLY A CA 1
ATOM 732 C C . GLY A 1 90 ? 15.402 -8.920 -1.498 1.00 87.88 90 GLY A C 1
ATOM 733 O O . GLY A 1 90 ? 15.768 -10.076 -1.318 1.00 87.88 90 GLY A O 1
ATOM 734 N N . ASP A 1 91 ? 14.698 -8.242 -0.586 1.00 91.06 91 ASP A N 1
ATOM 735 C CA . ASP A 1 91 ? 14.274 -8.798 0.709 1.00 91.06 91 ASP A CA 1
ATOM 736 C C . ASP A 1 91 ? 12.843 -8.335 1.062 1.00 91.06 91 ASP A C 1
ATOM 738 O O . ASP A 1 91 ? 12.654 -7.385 1.832 1.00 91.06 91 ASP A O 1
ATOM 742 N N . PRO A 1 92 ? 11.811 -8.956 0.457 1.00 90.38 92 PRO A N 1
ATOM 743 C CA . PRO A 1 92 ? 10.424 -8.577 0.699 1.00 90.38 92 PRO A CA 1
ATOM 744 C C . PRO A 1 92 ? 9.985 -8.906 2.132 1.00 90.38 92 PRO A C 1
ATOM 746 O O . PRO A 1 92 ? 9.210 -8.151 2.711 1.00 90.38 92 PRO A O 1
ATOM 749 N N . ASP A 1 93 ? 10.510 -9.973 2.741 1.00 91.56 93 ASP A N 1
ATOM 750 C CA . ASP A 1 93 ? 10.138 -10.388 4.098 1.00 91.56 93 ASP A CA 1
ATOM 751 C C . ASP A 1 93 ? 10.605 -9.386 5.153 1.00 91.56 93 ASP A C 1
ATOM 753 O O . ASP A 1 93 ? 9.890 -9.108 6.120 1.00 91.56 93 ASP A O 1
ATOM 757 N N . LYS A 1 94 ? 11.804 -8.818 4.981 1.00 90.19 94 LYS A N 1
ATOM 758 C CA . LYS A 1 94 ? 12.268 -7.723 5.833 1.00 90.19 94 LYS A CA 1
ATOM 759 C C . LYS A 1 94 ? 11.349 -6.513 5.720 1.00 90.19 94 LYS A C 1
ATOM 761 O O . LYS A 1 94 ? 10.926 -6.008 6.759 1.00 90.19 94 LYS A O 1
ATOM 766 N N . LEU A 1 95 ? 10.987 -6.107 4.501 1.00 88.25 95 LEU A N 1
ATOM 767 C CA . LEU A 1 95 ? 10.072 -4.985 4.297 1.00 88.25 95 LEU A CA 1
ATOM 768 C C . LEU A 1 95 ? 8.699 -5.260 4.931 1.00 88.25 95 LEU A C 1
ATOM 770 O O . LEU A 1 95 ? 8.177 -4.406 5.638 1.00 88.25 95 LEU A O 1
ATOM 774 N N . VAL A 1 96 ? 8.145 -6.465 4.768 1.00 90.38 96 VAL A N 1
ATOM 775 C CA . VAL A 1 96 ? 6.883 -6.875 5.413 1.00 90.38 96 VAL A CA 1
ATOM 776 C C . VAL A 1 96 ? 6.968 -6.729 6.934 1.00 90.38 96 VAL A C 1
ATOM 778 O O . VAL A 1 96 ? 6.070 -6.149 7.546 1.00 90.38 96 VAL A O 1
ATOM 781 N N . ARG A 1 97 ? 8.043 -7.224 7.564 1.00 90.12 97 ARG A N 1
ATOM 782 C CA . ARG A 1 97 ? 8.232 -7.105 9.021 1.00 90.12 97 ARG A CA 1
ATOM 783 C C . ARG A 1 97 ? 8.311 -5.649 9.473 1.00 90.12 97 ARG A C 1
ATOM 785 O O . ARG A 1 97 ? 7.686 -5.299 10.470 1.00 90.12 97 ARG A O 1
ATOM 792 N N . GLU A 1 98 ? 9.055 -4.814 8.752 1.00 88.06 98 GLU A N 1
ATOM 793 C CA . GLU A 1 98 ? 9.185 -3.384 9.053 1.00 88.06 98 GLU A CA 1
ATOM 794 C C . GLU A 1 98 ? 7.836 -2.665 8.936 1.00 88.06 98 GLU A C 1
ATOM 796 O O . GLU A 1 98 ? 7.432 -1.956 9.857 1.00 88.06 98 GLU A O 1
ATOM 801 N N . VAL A 1 99 ? 7.097 -2.927 7.856 1.00 86.12 99 VAL A N 1
ATOM 802 C CA . VAL A 1 99 ? 5.772 -2.353 7.602 1.00 86.12 99 VAL A CA 1
ATOM 803 C C . VAL A 1 99 ? 4.777 -2.747 8.697 1.00 86.12 99 VAL A C 1
ATOM 805 O O . VAL A 1 99 ? 4.045 -1.894 9.202 1.00 86.12 99 VAL A O 1
ATOM 808 N N . LEU A 1 100 ? 4.753 -4.020 9.104 1.00 86.00 100 LEU A N 1
ATOM 809 C CA . LEU A 1 100 ? 3.873 -4.495 10.176 1.00 86.00 100 LEU A CA 1
ATOM 810 C C . LEU A 1 100 ? 4.237 -3.878 11.530 1.00 86.00 100 LEU A C 1
ATOM 812 O O . LEU A 1 100 ? 3.347 -3.413 12.237 1.00 86.00 100 LEU A O 1
ATOM 816 N N . ALA A 1 101 ? 5.529 -3.805 11.864 1.00 85.00 101 ALA A N 1
ATOM 817 C CA . ALA A 1 101 ? 5.981 -3.166 13.096 1.00 85.00 101 ALA A CA 1
ATOM 818 C C . ALA A 1 101 ? 5.566 -1.686 13.150 1.00 85.00 101 ALA A C 1
ATOM 820 O O . ALA A 1 101 ? 5.107 -1.209 14.187 1.00 85.00 101 ALA A O 1
ATOM 821 N N . LYS A 1 102 ? 5.663 -0.969 12.022 1.00 81.56 102 LYS A N 1
ATOM 822 C CA . LYS A 1 102 ? 5.226 0.430 11.919 1.00 81.56 102 LYS A CA 1
ATOM 823 C C . LYS A 1 102 ? 3.721 0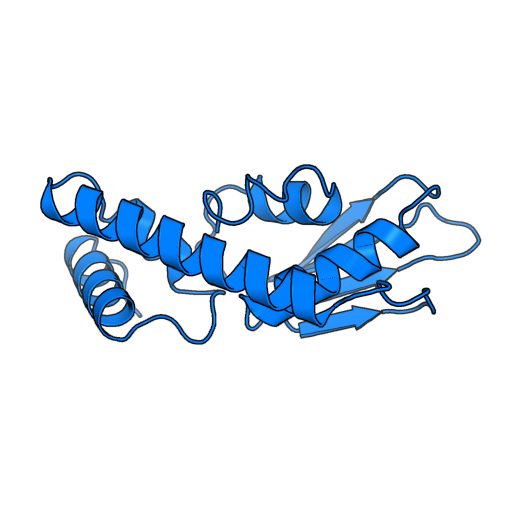.600 11.992 1.00 81.56 102 LYS A C 1
ATOM 825 O O . LYS A 1 102 ? 3.252 1.511 12.667 1.00 81.56 102 LYS A O 1
ATOM 830 N N . ARG A 1 103 ? 2.958 -0.287 11.356 1.00 81.56 103 ARG A N 1
ATOM 831 C CA . ARG A 1 103 ? 1.502 -0.324 11.512 1.00 81.56 103 ARG A CA 1
ATOM 832 C C . ARG A 1 103 ? 1.125 -0.452 12.990 1.00 81.56 103 ARG A C 1
ATOM 834 O O . ARG A 1 103 ? 0.285 0.306 13.465 1.00 81.56 103 ARG A O 1
ATOM 841 N N . ASP A 1 104 ? 1.755 -1.377 13.708 1.00 81.25 104 ASP A N 1
ATOM 842 C CA . ASP A 1 104 ? 1.444 -1.642 15.116 1.00 81.25 104 ASP A CA 1
ATOM 843 C C . ASP A 1 104 ? 1.842 -0.468 16.028 1.00 81.25 104 ASP A C 1
ATOM 845 O O . ASP A 1 104 ? 1.088 -0.112 16.934 1.00 81.25 104 ASP A O 1
ATOM 849 N N . GLU A 1 105 ? 2.976 0.187 15.751 1.00 80.06 105 GLU A N 1
ATOM 850 C CA . GLU A 1 105 ? 3.397 1.434 16.409 1.00 80.06 105 GLU A CA 1
ATOM 851 C C . GLU A 1 105 ? 2.351 2.547 16.217 1.00 80.06 105 GLU A C 1
ATOM 853 O O . GLU A 1 105 ? 1.872 3.112 17.200 1.00 80.06 105 GLU A O 1
ATOM 858 N N . CYS A 1 106 ? 1.908 2.795 14.979 1.00 74.88 106 CYS A N 1
ATOM 859 C CA . CYS A 1 106 ? 0.900 3.818 14.683 1.00 74.88 106 CYS A CA 1
ATOM 860 C C . CYS A 1 106 ? -0.463 3.516 15.322 1.00 74.88 106 CYS A C 1
ATOM 862 O O . CYS A 1 106 ? -1.127 4.431 15.816 1.00 74.88 106 CYS A O 1
ATOM 864 N N . ILE A 1 107 ? -0.883 2.245 15.340 1.00 74.50 107 ILE A N 1
ATOM 865 C CA . ILE A 1 107 ? -2.117 1.822 16.017 1.00 74.50 107 ILE A CA 1
ATOM 866 C C . ILE A 1 107 ? -2.013 2.111 17.514 1.00 74.50 107 ILE A C 1
ATOM 868 O O . ILE A 1 107 ? -2.940 2.676 18.091 1.00 74.50 107 ILE A O 1
ATOM 872 N N . LYS A 1 108 ? -0.879 1.778 18.140 1.00 76.19 108 LYS A N 1
ATOM 873 C CA . LYS A 1 108 ? -0.645 2.053 19.560 1.00 76.19 108 LYS A CA 1
ATOM 874 C C . LYS A 1 108 ? -0.702 3.551 19.861 1.00 76.19 108 LYS A C 1
ATOM 876 O O . LYS A 1 108 ? -1.379 3.944 20.806 1.00 76.19 108 LYS A O 1
ATOM 881 N N . GLU A 1 109 ? -0.029 4.377 19.063 1.00 73.38 109 GLU A N 1
ATOM 882 C CA . GLU A 1 109 ? -0.070 5.837 19.207 1.00 73.38 109 GLU A CA 1
ATOM 883 C C . GLU A 1 109 ? -1.494 6.379 19.045 1.00 73.38 109 GLU A C 1
ATOM 885 O O . GLU A 1 109 ? -1.965 7.149 19.877 1.00 73.38 109 GLU A O 1
ATOM 890 N N . SER A 1 110 ? -2.225 5.914 18.031 1.00 68.81 110 SER A N 1
ATOM 891 C CA . SER A 1 110 ? -3.604 6.354 17.779 1.00 68.81 110 SER A CA 1
ATOM 892 C C . SER A 1 110 ? -4.559 5.939 18.898 1.00 68.81 110 SER A C 1
ATOM 894 O O . SER A 1 110 ? -5.463 6.692 19.255 1.00 68.81 110 SER A O 1
ATOM 896 N N . ASN A 1 111 ? -4.349 4.757 19.483 1.00 69.06 111 ASN A N 1
ATOM 897 C CA . ASN A 1 111 ? -5.106 4.295 20.641 1.00 69.06 111 ASN A CA 1
ATOM 898 C C . ASN A 1 111 ? -4.855 5.176 21.873 1.00 69.06 111 ASN A C 1
ATOM 900 O O . ASN A 1 111 ? -5.817 5.527 22.552 1.00 69.06 111 ASN A O 1
ATOM 904 N N . LEU A 1 112 ? -3.604 5.577 22.130 1.00 69.44 112 LEU A N 1
ATOM 905 C CA . LEU A 1 112 ? -3.280 6.499 23.225 1.00 69.44 112 LEU A CA 1
ATOM 906 C C . LEU A 1 112 ? -3.981 7.848 23.044 1.00 69.44 112 LEU A C 1
ATOM 908 O O . LEU A 1 112 ? -4.601 8.350 23.973 1.00 69.44 112 LEU A O 1
ATOM 912 N N . MET A 1 113 ? -3.955 8.404 21.832 1.00 65.75 113 MET A N 1
ATOM 913 C CA . MET A 1 113 ? -4.598 9.694 21.578 1.00 65.75 113 MET A CA 1
ATOM 914 C C . MET A 1 113 ? -6.140 9.620 21.588 1.00 65.75 113 MET A C 1
ATOM 916 O O . MET A 1 113 ? -6.810 10.615 21.876 1.00 65.75 113 MET A O 1
ATOM 920 N N . PHE A 1 114 ? -6.724 8.446 21.314 1.00 66.06 114 PHE A N 1
ATOM 921 C CA . PHE A 1 114 ? -8.152 8.187 21.540 1.00 66.06 114 PHE A CA 1
ATOM 922 C C . PHE A 1 114 ? -8.525 8.245 23.017 1.00 66.06 114 PHE A C 1
ATOM 924 O O . PHE A 1 114 ? -9.520 8.884 23.362 1.00 66.06 114 PHE A O 1
ATOM 931 N N . ASP A 1 115 ? -7.714 7.635 23.879 1.00 66.25 115 ASP A N 1
ATOM 932 C CA . ASP A 1 115 ? -7.957 7.617 25.322 1.00 66.25 115 ASP A CA 1
ATOM 933 C C . ASP A 1 115 ? -7.879 9.040 25.933 1.00 66.25 115 ASP A C 1
ATOM 935 O O . ASP A 1 115 ? -8.475 9.302 26.976 1.00 66.25 115 ASP A O 1
ATOM 939 N N . GLU A 1 116 ? -7.237 9.987 25.236 1.00 64.25 116 GLU A N 1
ATOM 940 C CA . GLU A 1 116 ? -7.140 11.412 25.599 1.00 64.25 116 GLU A CA 1
ATOM 941 C C . GLU A 1 116 ? -8.234 12.313 24.975 1.00 64.25 116 GLU A C 1
ATOM 943 O O . GLU A 1 116 ? -8.228 13.529 25.166 1.00 64.25 116 GLU A O 1
ATOM 948 N N . GLY A 1 117 ? -9.213 11.744 24.259 1.00 57.97 117 GLY A N 1
ATOM 949 C CA . GLY A 1 117 ? -10.430 12.456 23.839 1.00 57.97 117 GLY A CA 1
ATOM 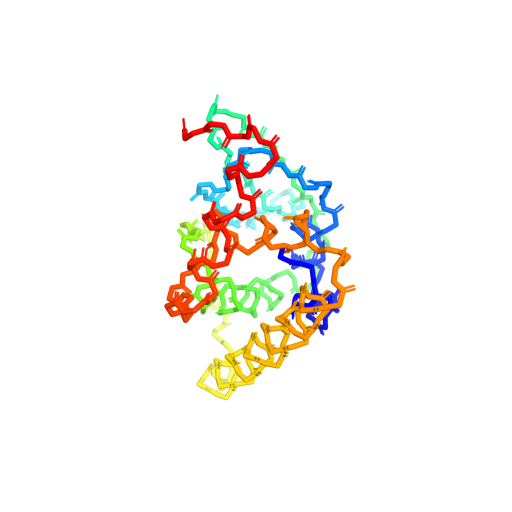950 C C . GLY A 1 117 ? -10.349 13.253 22.529 1.00 57.97 117 GLY A C 1
ATOM 951 O O . GLY A 1 117 ? -11.250 14.043 22.252 1.00 57.97 117 GLY A O 1
ATOM 952 N N . MET A 1 118 ? -9.328 13.045 21.689 1.00 57.69 118 MET A N 1
ATOM 953 C CA . MET A 1 118 ? -9.105 13.850 20.471 1.00 57.69 118 MET A CA 1
ATOM 954 C C . MET A 1 118 ? -9.255 13.093 19.132 1.00 57.69 118 MET A C 1
ATOM 956 O O . MET A 1 118 ? -8.598 13.466 18.173 1.00 57.69 118 MET A O 1
ATOM 960 N N . TYR A 1 119 ? -10.024 12.001 18.999 1.00 57.00 119 TYR A N 1
ATOM 961 C CA . TYR A 1 119 ? -9.587 10.992 18.001 1.00 57.00 119 TYR A CA 1
ATOM 962 C C . TYR A 1 119 ? -10.638 10.195 17.208 1.00 57.00 119 TYR A C 1
ATOM 964 O O . TYR A 1 119 ? -10.310 9.172 16.609 1.00 57.00 119 TYR A O 1
ATOM 972 N N . GLN A 1 120 ? -11.888 10.654 17.108 1.00 55.44 120 GLN A N 1
ATOM 973 C CA . GLN A 1 120 ? -12.902 9.923 16.324 1.00 55.44 120 GLN A CA 1
ATOM 974 C C . GLN A 1 120 ? -12.598 9.908 14.807 1.00 55.44 120 GLN A C 1
ATOM 976 O O . GLN A 1 120 ? -12.770 8.878 14.161 1.00 55.44 120 GLN A O 1
ATOM 981 N N . GLN A 1 121 ? -12.069 10.997 14.232 1.00 53.16 121 GLN A N 1
ATOM 982 C CA . GLN A 1 121 ? -11.725 11.071 12.798 1.00 53.16 121 GLN A CA 1
ATOM 983 C C . GLN A 1 121 ? -10.457 10.278 12.429 1.00 53.16 121 GLN A C 1
ATOM 985 O O . GLN A 1 121 ? -10.387 9.687 11.352 1.00 53.16 121 GLN A O 1
ATOM 990 N N . PHE A 1 122 ? -9.479 10.206 13.333 1.00 56.38 122 PHE A N 1
ATOM 991 C CA . PHE A 1 122 ? -8.236 9.455 13.126 1.00 56.38 122 PHE A CA 1
ATOM 992 C C . PHE A 1 122 ? -8.441 7.935 13.160 1.00 56.38 122 PHE A C 1
ATOM 994 O O . PHE A 1 122 ? -7.727 7.199 12.485 1.00 56.38 122 PHE A O 1
ATOM 1001 N N . LEU A 1 123 ? -9.440 7.435 13.893 1.00 56.50 123 LEU A N 1
ATOM 1002 C CA . LEU A 1 123 ? -9.775 6.010 13.874 1.00 56.50 123 LEU A CA 1
ATOM 1003 C C . LEU A 1 123 ? -10.427 5.589 12.549 1.00 56.50 123 LEU A C 1
ATOM 1005 O O . LEU A 1 123 ? -10.076 4.549 11.990 1.00 56.50 123 LEU A O 1
ATOM 1009 N N . LEU A 1 124 ? -11.302 6.423 11.973 1.00 55.06 124 LEU A N 1
ATOM 1010 C CA . LEU A 1 124 ? -11.905 6.163 10.654 1.00 55.06 124 LEU A CA 1
ATOM 1011 C C . LEU A 1 124 ? -10.858 5.956 9.557 1.00 55.06 124 LEU A C 1
ATOM 1013 O O . LEU A 1 124 ? -11.077 5.188 8.622 1.00 55.06 124 LEU A O 1
ATOM 1017 N N . GLN A 1 125 ? -9.701 6.594 9.711 1.00 56.00 125 GLN A N 1
ATOM 1018 C CA . GLN A 1 125 ? -8.591 6.556 8.775 1.00 56.00 125 GLN A CA 1
ATOM 1019 C C . GLN A 1 125 ? -7.902 5.174 8.671 1.00 56.00 125 GLN A C 1
ATOM 1021 O O . GLN A 1 125 ? -7.154 4.946 7.712 1.00 56.00 125 GLN A O 1
ATOM 1026 N N . TYR A 1 126 ? -8.175 4.252 9.604 1.00 56.69 126 TYR A N 1
ATOM 1027 C CA . TYR A 1 126 ? -7.770 2.841 9.540 1.00 56.69 126 TYR A CA 1
ATOM 1028 C C . TYR A 1 126 ? -8.830 1.937 8.881 1.00 56.69 126 TYR A C 1
ATOM 1030 O O . TYR A 1 126 ? -8.497 0.891 8.335 1.00 56.69 126 TYR A O 1
ATOM 1038 N N . GLY A 1 127 ? -10.112 2.306 8.933 1.00 55.31 127 GLY A N 1
ATOM 1039 C CA . GLY A 1 127 ? -11.216 1.338 8.933 1.00 55.31 127 GLY A CA 1
ATOM 1040 C C . GLY A 1 127 ? -11.821 0.908 7.592 1.00 55.31 127 GLY A C 1
ATOM 1041 O O . GLY A 1 127 ? -12.816 0.188 7.622 1.00 55.31 127 GLY A O 1
ATOM 1042 N N . ALA A 1 128 ? -11.314 1.353 6.440 1.00 57.34 128 ALA A N 1
ATOM 1043 C CA . ALA A 1 128 ? -11.862 0.942 5.134 1.00 57.34 128 ALA A CA 1
ATOM 1044 C C . ALA A 1 128 ? -10.882 0.093 4.313 1.00 57.34 128 ALA A C 1
ATOM 1046 O O . ALA A 1 128 ? -11.276 -0.915 3.726 1.00 57.34 128 ALA A O 1
ATOM 1047 N N . ASP A 1 129 ? -9.603 0.472 4.307 1.00 60.72 129 ASP A N 1
ATOM 1048 C CA . ASP A 1 129 ? -8.606 -0.145 3.432 1.00 60.72 129 ASP A CA 1
ATOM 1049 C C . ASP A 1 129 ? -7.644 -1.087 4.161 1.00 60.72 129 ASP A C 1
ATOM 1051 O O . ASP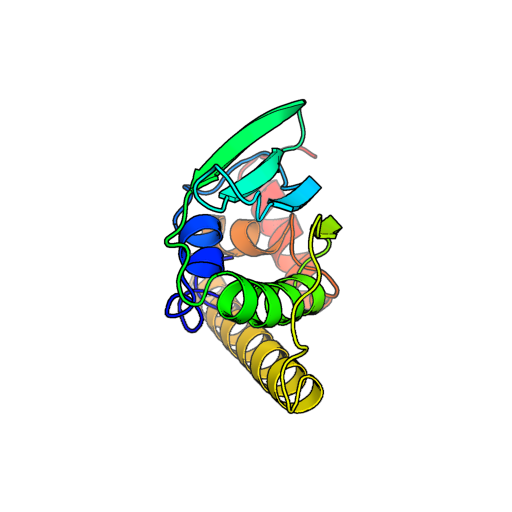 A 1 129 ? -7.119 -2.000 3.520 1.00 60.72 129 ASP A O 1
ATOM 1055 N N . CYS A 1 130 ? -7.432 -0.928 5.476 1.00 70.94 130 CYS A N 1
ATOM 1056 C CA . CYS A 1 130 ? -6.488 -1.762 6.219 1.00 70.94 130 CYS A CA 1
ATOM 1057 C C . CYS A 1 130 ? -7.033 -3.174 6.468 1.00 70.94 130 CYS A C 1
ATOM 1059 O O . CYS A 1 130 ? -8.162 -3.353 6.924 1.00 70.94 130 CYS A O 1
ATOM 1061 N N . LYS A 1 131 ? -6.204 -4.194 6.230 1.00 74.31 131 LYS A N 1
ATOM 1062 C CA . LYS A 1 131 ? -6.521 -5.582 6.591 1.00 74.31 131 LYS A CA 1
ATOM 1063 C C . LYS A 1 131 ? -5.945 -5.953 7.952 1.00 74.31 131 LYS A C 1
ATOM 1065 O O . LYS A 1 131 ? -4.935 -5.398 8.380 1.00 74.31 131 LYS A O 1
ATOM 1070 N N . ASN A 1 132 ? -6.537 -6.970 8.577 1.00 71.62 132 ASN A N 1
ATOM 1071 C CA . ASN A 1 132 ? -6.012 -7.611 9.788 1.00 71.62 132 ASN A CA 1
ATOM 1072 C C . ASN A 1 132 ? -5.720 -6.619 10.925 1.00 71.62 132 ASN A C 1
ATOM 1074 O O . ASN A 1 132 ? -4.687 -6.719 11.590 1.00 71.62 132 ASN A O 1
ATOM 1078 N N . LEU A 1 133 ? -6.607 -5.639 11.115 1.00 72.69 133 LEU A N 1
ATOM 1079 C CA . LEU A 1 133 ? -6.527 -4.742 12.261 1.00 72.69 133 LEU A CA 1
ATOM 1080 C C . LEU A 1 133 ? -6.734 -5.541 13.564 1.00 72.69 133 LEU A C 1
ATOM 1082 O O . LEU A 1 133 ? -7.565 -6.455 13.583 1.00 72.69 133 LEU A O 1
ATOM 1086 N N . PRO A 1 134 ? -6.017 -5.202 14.649 1.00 71.69 134 PRO A N 1
ATOM 1087 C CA . PRO A 1 134 ? -6.273 -5.740 15.981 1.00 71.69 134 PRO A CA 1
ATOM 1088 C C . PRO A 1 134 ? -7.737 -5.555 16.409 1.00 71.69 134 PRO A C 1
ATOM 1090 O O . PRO A 1 134 ? -8.381 -4.563 16.057 1.00 71.69 134 PRO A O 1
ATOM 1093 N N . ALA A 1 135 ? -8.281 -6.513 17.165 1.00 74.69 135 ALA A N 1
ATOM 1094 C CA . ALA A 1 135 ? -9.701 -6.525 17.529 1.00 74.69 135 ALA A CA 1
ATOM 1095 C C . ALA A 1 135 ? -10.122 -5.289 18.346 1.00 74.69 135 ALA A C 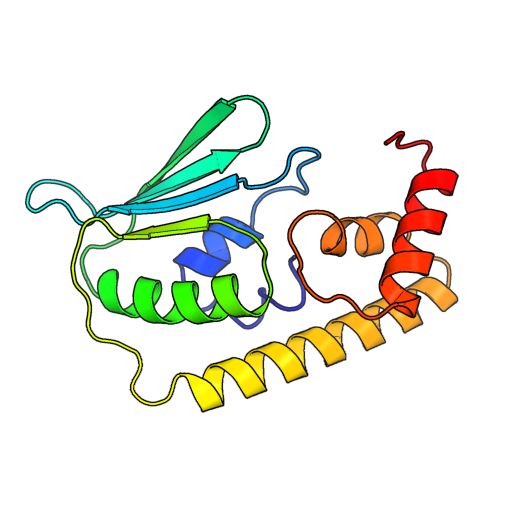1
ATOM 1097 O O . ALA A 1 135 ? -11.209 -4.751 18.143 1.00 74.69 135 ALA A O 1
ATOM 1098 N N . ASP A 1 136 ? -9.245 -4.809 19.224 1.00 71.00 136 ASP A N 1
ATOM 1099 C CA . ASP A 1 136 ? -9.415 -3.581 20.001 1.00 71.00 136 ASP A CA 1
ATOM 1100 C C . ASP A 1 136 ? -9.484 -2.336 19.101 1.00 71.00 136 ASP A C 1
ATOM 1102 O O . ASP A 1 136 ? -10.336 -1.470 19.309 1.00 71.00 136 ASP A O 1
ATOM 1106 N N . ALA A 1 137 ? -8.663 -2.271 18.047 1.00 69.62 137 ALA A N 1
ATOM 1107 C CA . ALA A 1 137 ? -8.720 -1.193 17.062 1.00 69.62 137 ALA A CA 1
ATOM 1108 C C . ALA A 1 137 ? -10.047 -1.216 16.281 1.00 69.62 137 ALA A C 1
ATOM 1110 O O . ALA A 1 137 ? -10.686 -0.178 16.118 1.00 69.62 137 ALA A O 1
ATOM 1111 N N . VAL A 1 138 ? -10.519 -2.396 15.856 1.00 72.94 138 VAL A N 1
ATOM 1112 C CA . VAL A 1 138 ? -11.812 -2.546 15.156 1.00 72.94 138 VAL A CA 1
ATOM 1113 C C . VAL A 1 138 ? -12.988 -2.090 16.031 1.00 72.94 138 VAL A C 1
ATOM 1115 O O . VAL A 1 138 ? -13.878 -1.378 15.555 1.00 72.94 138 VAL A O 1
ATOM 1118 N N . GLN A 1 139 ? -12.984 -2.447 17.317 1.00 73.44 139 GLN A N 1
ATOM 1119 C CA . GLN A 1 139 ? -14.010 -2.016 18.272 1.00 73.44 139 GLN A CA 1
ATOM 1120 C C . GLN A 1 139 ? -14.023 -0.492 18.443 1.00 73.44 139 GLN A C 1
ATOM 1122 O O . GLN A 1 139 ? -15.083 0.129 18.361 1.00 73.44 139 GLN A O 1
ATOM 1127 N N . ARG A 1 140 ? -12.847 0.123 18.606 1.00 71.88 140 ARG A N 1
ATOM 1128 C CA . ARG A 1 140 ? -12.705 1.581 18.749 1.00 71.88 140 ARG A CA 1
ATOM 1129 C C . ARG A 1 140 ? -13.161 2.334 17.493 1.00 71.88 140 ARG A C 1
ATOM 1131 O O . ARG A 1 140 ? -13.835 3.354 17.610 1.00 71.88 140 ARG A O 1
ATOM 1138 N N . ILE A 1 141 ? -12.869 1.813 16.296 1.00 70.50 141 ILE A N 1
ATOM 1139 C CA . ILE A 1 141 ? -13.352 2.373 15.018 1.00 70.50 141 ILE A CA 1
ATOM 1140 C C . ILE A 1 141 ? -14.880 2.326 14.934 1.00 70.50 141 ILE A C 1
ATOM 1142 O O . ILE A 1 141 ? -15.502 3.301 14.516 1.00 70.50 141 ILE A O 1
ATOM 1146 N N . THR A 1 142 ? -15.482 1.205 15.336 1.00 72.25 142 THR A N 1
ATOM 1147 C CA . THR A 1 142 ? -16.943 1.026 15.325 1.00 72.25 142 THR A CA 1
ATOM 1148 C C . THR A 1 142 ? -17.614 2.029 16.261 1.00 72.25 142 THR A C 1
ATOM 1150 O O . THR A 1 142 ? -18.495 2.771 15.837 1.00 72.25 142 THR A O 1
ATOM 1153 N N . TYR A 1 143 ? -17.104 2.153 17.489 1.00 72.94 143 TYR A N 1
ATOM 1154 C CA . TYR A 1 143 ? -17.575 3.143 18.456 1.00 72.94 143 TYR A CA 1
ATOM 1155 C C . TYR A 1 143 ? -17.439 4.586 17.937 1.00 72.94 143 TYR A C 1
ATOM 1157 O O . TYR A 1 143 ? -18.359 5.392 18.063 1.00 72.94 143 TYR A O 1
ATOM 1165 N N . ALA A 1 144 ? -16.312 4.925 17.302 1.00 69.94 144 ALA A N 1
ATOM 1166 C CA . ALA A 1 144 ? -16.110 6.250 16.718 1.00 69.94 144 ALA A CA 1
ATOM 1167 C C . ALA A 1 144 ? -17.097 6.558 15.573 1.00 69.94 144 ALA A C 1
ATOM 1169 O O . ALA A 1 144 ? -17.572 7.689 15.478 1.00 69.94 144 ALA A O 1
ATOM 1170 N N . ARG A 1 145 ? -17.438 5.571 14.727 1.00 68.88 145 ARG A N 1
ATOM 1171 C CA . ARG A 1 145 ? -18.448 5.719 13.656 1.00 68.88 145 ARG A CA 1
ATOM 1172 C C . ARG A 1 145 ? -19.835 6.023 14.214 1.00 68.88 145 ARG A C 1
ATOM 1174 O O . ARG A 1 145 ? -20.497 6.932 13.718 1.00 68.88 145 ARG A O 1
ATOM 1181 N N . GLU A 1 146 ? -20.232 5.305 15.263 1.00 72.56 146 GLU A N 1
ATOM 1182 C CA . GLU A 1 146 ? -21.518 5.493 15.943 1.00 72.56 146 GLU A CA 1
ATOM 1183 C C . GLU A 1 146 ? -21.636 6.893 16.559 1.00 72.56 146 GLU A C 1
ATOM 1185 O O . GLU A 1 146 ? -22.651 7.563 16.381 1.00 72.56 146 GLU A O 1
ATOM 1190 N N . GLN A 1 147 ? -20.575 7.376 17.214 1.00 68.75 147 GLN A N 1
ATOM 1191 C CA . GLN A 1 147 ? -20.544 8.716 17.815 1.00 68.75 147 GLN A CA 1
ATOM 1192 C C . GLN A 1 147 ? -20.607 9.846 16.777 1.00 68.75 147 GLN A C 1
ATOM 1194 O O . GLN A 1 147 ? -21.164 10.907 17.052 1.00 68.75 147 GLN A O 1
ATOM 1199 N N . LEU A 1 148 ? -20.053 9.625 15.582 1.00 65.81 148 LEU A N 1
ATOM 1200 C CA . LEU A 1 148 ? -20.034 10.610 14.497 1.00 65.81 148 LEU A CA 1
ATOM 1201 C C . LEU A 1 148 ? -21.283 10.568 13.600 1.00 65.81 148 LEU A C 1
ATOM 1203 O O . LEU A 1 148 ? -21.393 11.383 12.685 1.00 65.81 148 LEU A O 1
ATOM 1207 N N . GLY A 1 149 ? -22.215 9.635 13.827 1.00 60.84 149 GLY A N 1
ATOM 1208 C CA . GLY A 1 149 ? -23.420 9.487 13.005 1.00 60.84 149 GLY A CA 1
ATOM 1209 C C . GLY A 1 149 ? -23.143 9.040 11.563 1.00 60.84 149 GLY A C 1
ATOM 1210 O O . GLY A 1 149 ? -23.957 9.293 10.675 1.00 60.84 149 GLY A O 1
ATOM 1211 N N . ILE A 1 150 ? -21.999 8.396 11.309 1.00 59.84 150 ILE A N 1
ATOM 1212 C CA . ILE A 1 150 ? -21.639 7.865 9.988 1.00 59.84 150 ILE A CA 1
ATOM 1213 C C . ILE A 1 150 ? -22.197 6.439 9.906 1.00 59.84 150 ILE A C 1
ATOM 1215 O O . ILE A 1 150 ? -21.625 5.509 10.474 1.00 59.84 150 ILE A O 1
ATOM 1219 N N . GLY A 1 151 ? -23.356 6.293 9.257 1.00 53.72 151 GLY A N 1
ATOM 1220 C CA . GLY A 1 151 ? -24.027 5.006 9.048 1.00 53.72 151 GLY A CA 1
ATOM 1221 C C . GLY A 1 151 ? -23.230 4.050 8.151 1.00 53.72 151 GLY A C 1
ATOM 1222 O O . GLY A 1 151 ? -22.441 4.501 7.321 1.00 53.72 151 GLY A O 1
ATOM 1223 N N . MET A 1 152 ? -23.443 2.745 8.372 1.00 50.34 152 MET A N 1
ATOM 1224 C CA . MET A 1 152 ? -22.881 1.624 7.599 1.00 50.34 152 MET A CA 1
ATOM 1225 C C . MET A 1 152 ? -23.110 1.736 6.093 1.00 50.34 152 MET A C 1
ATOM 1227 O O . MET A 1 152 ? -24.246 2.084 5.700 1.00 50.34 152 MET A O 1
#

pLDDT: mean 77.11, std 13.57, range [50.09, 94.94]

Foldseek 3Di:
DAQLLVVVVVLVVSVVVRPDDDDPWFWAAWEWDDDPPDFTWIWIATPVGDIDIDGDHNPCSLV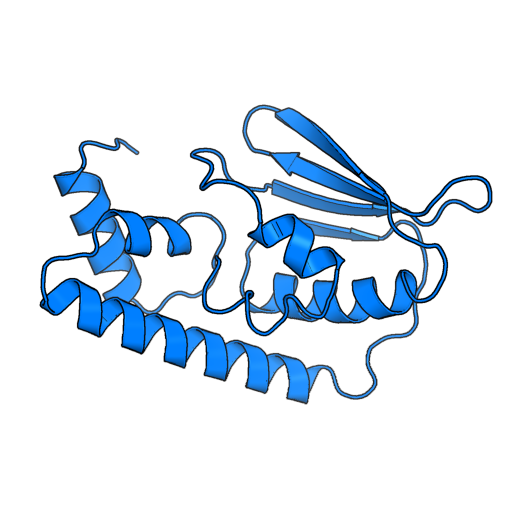SCLLVVLLLVLWWPHHYHYPDDHDHDPCSPVSSVVSVVSVVVVLVVQVVVVVVPDHLPVLCVRPRTTPPDDPVSNVSNVVSCVVVVPDD

Secondary structure (DSSP, 8-state):
--HHHHTTTTSHHHHHHHSS---SSPEEEEEEE--TTS--EEEEEETTS-EEEEE--STTHHHHHHHHHHHHHHHB-PEEEESS--PPPS-HHHHHHHHHHHHHHHHHHHHHHHHTT--HHHHHTTTTTB-S--HHHHHHHHHHHHHTT---

Radius of gyration: 16.33 Å; chains: 1; bounding box: 40×24×51 Å